Protein AF-A0A514LL63-F1 (afdb_monomer_lite)

Structure (mmCIF, N/CA/C/O backbone):
data_AF-A0A514LL63-F1
#
_entry.id   AF-A0A514LL63-F1
#
loop_
_atom_site.group_PDB
_atom_site.id
_atom_site.type_symbol
_atom_site.label_atom_id
_atom_site.label_alt_id
_atom_site.label_comp_id
_atom_site.label_asym_id
_atom_site.label_entity_id
_atom_site.label_seq_id
_atom_site.pdbx_PDB_ins_code
_atom_site.Cartn_x
_atom_site.Cartn_y
_atom_site.Cartn_z
_atom_site.occupancy
_atom_site.B_iso_or_equiv
_atom_site.auth_seq_id
_atom_site.auth_comp_id
_atom_site.auth_asym_id
_atom_site.auth_atom_id
_atom_site.pdbx_PDB_model_num
ATOM 1 N N . MET A 1 1 ? -3.778 14.067 -8.704 1.00 82.06 1 MET A N 1
ATOM 2 C CA . MET A 1 1 ? -4.246 12.977 -9.568 1.00 82.06 1 MET A CA 1
ATOM 3 C C . MET A 1 1 ? -3.081 12.084 -9.898 1.00 82.06 1 MET A C 1
ATOM 5 O O . MET A 1 1 ? -2.264 12.395 -10.765 1.00 82.06 1 MET A O 1
ATOM 9 N N . LEU A 1 2 ? -3.023 11.017 -9.123 1.00 90.19 2 LEU A N 1
ATOM 10 C CA . LEU A 1 2 ? -2.115 9.901 -9.222 1.00 90.19 2 LEU A CA 1
ATOM 11 C C . LEU A 1 2 ? -2.144 9.285 -10.626 1.00 90.19 2 LEU A C 1
ATOM 13 O O . LEU A 1 2 ? -3.206 9.034 -11.195 1.00 90.19 2 LEU A O 1
ATOM 17 N N . ASP A 1 3 ? -0.961 9.059 -11.192 1.00 93.69 3 ASP A N 1
ATOM 18 C CA . ASP A 1 3 ? -0.799 8.411 -12.496 1.00 93.69 3 ASP A CA 1
ATOM 19 C C . ASP A 1 3 ? -0.726 6.890 -12.307 1.00 93.69 3 ASP A C 1
ATOM 21 O O . ASP A 1 3 ? 0.348 6.284 -12.306 1.00 93.69 3 ASP A O 1
ATOM 25 N N . GLU A 1 4 ? -1.888 6.281 -12.075 1.00 93.81 4 GLU A N 1
ATOM 26 C CA . GLU A 1 4 ? -1.996 4.852 -11.775 1.00 93.81 4 GLU A CA 1
ATOM 27 C C . GLU A 1 4 ? -1.531 3.957 -12.925 1.00 93.81 4 GLU A C 1
ATOM 29 O O . GLU A 1 4 ? -0.950 2.900 -12.685 1.00 93.81 4 GLU A O 1
ATOM 34 N N . GLU A 1 5 ? -1.770 4.367 -14.176 1.00 93.00 5 GLU A N 1
ATOM 35 C CA . GLU A 1 5 ? -1.336 3.601 -15.347 1.00 93.00 5 GLU A CA 1
ATOM 36 C C . GLU A 1 5 ? 0.187 3.519 -15.390 1.00 93.00 5 GLU A C 1
ATOM 38 O O . GLU A 1 5 ? 0.741 2.442 -15.628 1.00 93.00 5 GLU A O 1
ATOM 43 N N . LYS A 1 6 ? 0.876 4.631 -15.100 1.00 93.50 6 LYS A N 1
ATOM 44 C CA . LYS A 1 6 ? 2.332 4.630 -15.005 1.00 93.50 6 LYS A CA 1
ATOM 45 C C . LYS A 1 6 ? 2.819 3.779 -13.834 1.00 93.50 6 LYS A C 1
ATOM 47 O O . LYS A 1 6 ? 3.771 3.024 -14.015 1.00 93.50 6 LYS A O 1
ATOM 52 N N . ILE A 1 7 ? 2.180 3.866 -12.667 1.00 93.38 7 ILE A N 1
ATOM 53 C CA . ILE A 1 7 ? 2.556 3.062 -11.492 1.00 93.38 7 ILE A CA 1
ATOM 54 C C . ILE A 1 7 ? 2.430 1.570 -11.801 1.00 93.38 7 ILE A C 1
ATOM 56 O O . ILE A 1 7 ? 3.413 0.842 -11.684 1.00 93.38 7 ILE A O 1
ATOM 60 N N . LYS A 1 8 ? 1.276 1.124 -12.311 1.00 92.69 8 LYS A N 1
ATOM 61 C CA . LYS A 1 8 ? 1.076 -0.279 -12.701 1.00 92.69 8 LYS A CA 1
ATOM 62 C C . LYS A 1 8 ? 2.039 -0.716 -13.799 1.00 92.69 8 LYS A C 1
ATOM 64 O O . LYS A 1 8 ? 2.532 -1.840 -13.767 1.00 92.69 8 LYS A O 1
ATOM 69 N N . TRP A 1 9 ? 2.344 0.153 -14.761 1.00 93.06 9 TRP A N 1
ATOM 70 C CA . TRP A 1 9 ? 3.345 -0.152 -15.781 1.00 93.06 9 TRP A CA 1
ATOM 71 C C . TRP A 1 9 ? 4.738 -0.381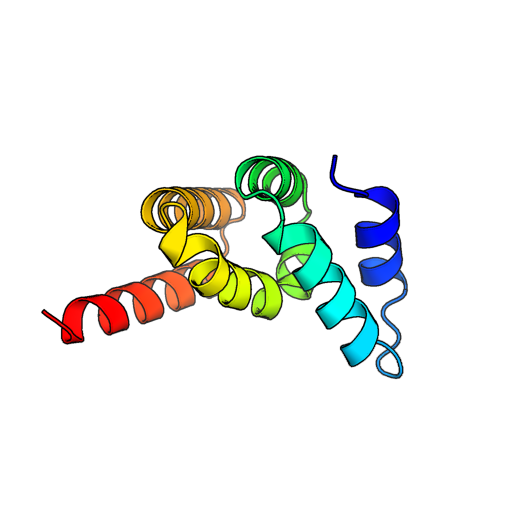 -15.176 1.00 93.06 9 TRP A C 1
ATOM 73 O O . TRP A 1 9 ? 5.398 -1.343 -15.567 1.00 93.06 9 TRP A O 1
ATOM 83 N N . MET A 1 10 ? 5.168 0.449 -14.218 1.00 92.19 10 MET A N 1
ATOM 84 C CA . MET A 1 10 ? 6.454 0.281 -13.524 1.00 92.19 10 MET A CA 1
ATOM 85 C C . MET A 1 10 ? 6.478 -1.026 -12.722 1.00 92.19 10 MET A C 1
ATOM 87 O O . MET A 1 10 ? 7.412 -1.811 -12.866 1.00 92.19 10 MET A O 1
ATOM 91 N N . MET A 1 11 ? 5.404 -1.319 -11.984 1.00 89.50 11 MET A N 1
ATOM 92 C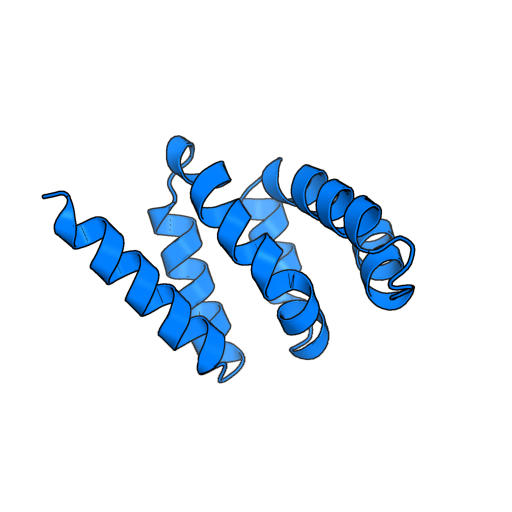 CA . MET A 1 11 ? 5.255 -2.568 -11.228 1.00 89.50 11 MET A CA 1
ATOM 93 C C . MET A 1 11 ? 5.329 -3.803 -12.137 1.00 89.50 11 MET A C 1
ATOM 95 O O . MET A 1 11 ? 6.105 -4.719 -11.892 1.00 89.50 11 MET A O 1
ATOM 99 N N . HIS A 1 12 ? 4.577 -3.824 -13.240 1.00 86.31 12 HIS A N 1
ATOM 100 C CA . HIS A 1 12 ? 4.521 -4.986 -14.134 1.00 86.31 12 HIS A CA 1
ATOM 101 C C . HIS A 1 12 ? 5.725 -5.139 -15.059 1.00 86.31 12 HIS A C 1
ATOM 103 O O . HIS A 1 12 ? 5.939 -6.224 -15.604 1.00 86.31 12 HIS A O 1
ATOM 109 N N . ARG A 1 13 ? 6.502 -4.075 -15.284 1.00 85.50 13 ARG A N 1
ATOM 110 C CA . ARG A 1 13 ? 7.745 -4.187 -16.048 1.00 85.50 13 ARG A CA 1
ATOM 111 C C . ARG A 1 13 ? 8.763 -5.063 -15.317 1.00 85.50 13 ARG A C 1
ATOM 113 O O . ARG A 1 13 ? 9.577 -5.657 -16.022 1.00 85.50 13 ARG A O 1
ATOM 120 N N . TRP A 1 14 ? 8.690 -5.118 -13.975 1.00 67.25 14 TRP A N 1
ATOM 121 C CA . TRP A 1 14 ? 9.556 -5.851 -13.039 1.00 67.25 14 TRP A CA 1
ATOM 122 C C . TRP A 1 14 ? 10.876 -6.293 -13.679 1.00 67.25 14 TRP A C 1
ATOM 124 O O . TRP A 1 14 ? 11.096 -7.454 -14.026 1.00 67.25 14 TRP A O 1
ATOM 134 N N . ASP A 1 15 ? 11.759 -5.315 -13.862 1.00 77.69 15 ASP A N 1
ATOM 135 C CA . ASP A 1 15 ? 13.125 -5.529 -14.317 1.00 77.69 15 ASP A CA 1
ATOM 136 C C . ASP A 1 15 ? 14.044 -5.111 -13.175 1.00 77.69 15 ASP A C 1
ATOM 138 O O . ASP A 1 15 ? 14.193 -3.918 -12.916 1.00 77.69 15 ASP A O 1
ATOM 142 N N . ASP A 1 16 ? 14.662 -6.088 -12.503 1.00 74.31 16 ASP A N 1
ATOM 143 C CA . ASP A 1 16 ? 15.536 -5.872 -11.338 1.00 74.31 16 ASP A CA 1
ATOM 144 C C . ASP A 1 16 ? 16.636 -4.825 -11.598 1.00 74.31 16 ASP A C 1
ATOM 146 O O . ASP A 1 16 ? 17.147 -4.212 -10.668 1.00 74.31 16 ASP A O 1
ATOM 150 N N . ARG A 1 17 ? 17.004 -4.582 -12.866 1.00 82.19 17 ARG A N 1
ATOM 151 C CA . ARG A 1 17 ? 17.989 -3.554 -13.246 1.00 82.19 17 ARG A CA 1
ATOM 152 C C . ARG A 1 17 ? 17.506 -2.123 -13.022 1.00 82.19 17 ARG A C 1
ATOM 154 O O . ARG A 1 17 ? 18.342 -1.229 -12.952 1.00 82.19 17 ARG A O 1
ATOM 161 N N . TRP A 1 18 ? 16.194 -1.918 -12.991 1.00 81.38 18 TRP A N 1
ATOM 162 C CA . TRP A 1 18 ? 15.543 -0.613 -12.887 1.00 81.38 18 TRP A CA 1
ATOM 163 C C . TRP A 1 18 ? 14.660 -0.500 -11.649 1.00 81.38 18 TRP A C 1
ATOM 165 O O . TRP A 1 18 ? 14.121 0.572 -11.404 1.00 81.38 18 TRP A O 1
ATOM 175 N N . TRP A 1 19 ? 14.517 -1.575 -10.867 1.00 85.00 19 TRP A N 1
ATOM 176 C CA . TRP A 1 19 ? 13.608 -1.602 -9.726 1.00 85.00 19 TRP A CA 1
ATOM 177 C C . TRP A 1 19 ? 13.940 -0.543 -8.672 1.00 85.00 19 TRP A C 1
ATOM 179 O O . TRP A 1 19 ? 13.027 0.058 -8.122 1.00 85.00 19 TRP A O 1
ATOM 189 N N . ASP A 1 20 ? 15.216 -0.232 -8.440 1.00 85.56 20 ASP A N 1
ATOM 190 C CA . ASP A 1 20 ? 15.602 0.850 -7.521 1.00 85.56 20 ASP A CA 1
ATOM 191 C C . ASP A 1 20 ? 15.095 2.226 -7.999 1.00 85.56 20 ASP A C 1
ATOM 193 O O . ASP A 1 20 ? 14.611 3.029 -7.205 1.00 85.56 20 ASP A O 1
ATOM 197 N N . GLU A 1 21 ? 15.170 2.503 -9.305 1.00 89.25 21 GLU A N 1
ATOM 198 C CA . GLU A 1 21 ? 14.670 3.760 -9.882 1.00 89.25 21 GLU A CA 1
ATOM 199 C C . GLU A 1 21 ? 13.137 3.784 -9.920 1.00 89.25 21 GLU A C 1
ATOM 201 O O . GLU A 1 21 ? 12.521 4.789 -9.559 1.00 89.25 21 GLU A O 1
ATOM 206 N N . ASP A 1 22 ? 12.524 2.672 -10.329 1.00 90.81 22 ASP A N 1
ATOM 207 C CA . ASP A 1 22 ? 11.074 2.531 -10.435 1.00 90.81 22 ASP A CA 1
ATOM 208 C C . ASP A 1 22 ? 10.416 2.593 -9.049 1.00 90.81 22 ASP A C 1
ATOM 210 O O . ASP A 1 22 ? 9.439 3.313 -8.881 1.00 90.81 22 ASP A O 1
ATOM 214 N N . SER A 1 23 ? 10.957 1.905 -8.038 1.00 90.38 23 SER A N 1
ATOM 215 C CA . SER A 1 23 ? 10.441 1.936 -6.659 1.00 90.38 23 SER A CA 1
ATOM 216 C C . SER A 1 23 ? 10.546 3.328 -6.041 1.00 90.38 23 SER A C 1
ATOM 218 O O . SER A 1 23 ? 9.590 3.788 -5.414 1.00 90.38 23 SER A O 1
ATOM 220 N N . TRP A 1 24 ? 11.648 4.046 -6.286 1.00 91.44 24 TRP A N 1
ATOM 221 C CA . TRP A 1 24 ? 11.783 5.438 -5.866 1.00 91.44 24 TRP A CA 1
ATOM 222 C C . TRP A 1 24 ? 10.751 6.340 -6.553 1.00 91.44 24 TRP A C 1
ATOM 224 O O . TRP A 1 24 ? 10.080 7.126 -5.886 1.00 91.44 24 TRP A O 1
ATOM 234 N N . GLU A 1 25 ? 10.573 6.212 -7.872 1.00 93.94 25 GLU A N 1
ATOM 235 C CA . GLU A 1 25 ? 9.580 7.006 -8.603 1.00 93.94 25 GLU A CA 1
ATOM 236 C C . GLU A 1 25 ? 8.136 6.640 -8.199 1.00 93.94 25 GLU A C 1
ATOM 238 O O . GLU A 1 25 ? 7.270 7.518 -8.149 1.00 93.94 25 GLU A O 1
ATOM 243 N N . ILE A 1 26 ? 7.852 5.370 -7.899 1.00 94.44 26 ILE A N 1
ATOM 244 C CA . ILE A 1 26 ? 6.560 4.931 -7.359 1.00 94.44 26 ILE A CA 1
ATOM 245 C C . ILE A 1 26 ? 6.317 5.593 -6.002 1.00 94.44 26 ILE A C 1
ATOM 247 O O . ILE A 1 26 ? 5.269 6.219 -5.829 1.00 94.44 26 ILE A O 1
ATOM 251 N N . ASN A 1 27 ? 7.280 5.519 -5.078 1.00 93.75 27 ASN A N 1
ATOM 252 C CA . ASN A 1 27 ? 7.157 6.140 -3.762 1.00 93.75 27 ASN A CA 1
ATOM 253 C C . ASN A 1 27 ? 6.925 7.656 -3.888 1.00 93.75 27 ASN A C 1
ATOM 255 O O . ASN A 1 27 ? 5.941 8.181 -3.378 1.00 93.75 27 ASN A O 1
ATOM 259 N N . GLU A 1 28 ? 7.724 8.349 -4.708 1.00 94.12 28 GLU A N 1
ATOM 260 C CA . GLU A 1 28 ? 7.585 9.792 -4.955 1.00 94.12 28 GLU A CA 1
ATOM 261 C C . GLU A 1 28 ? 6.211 10.180 -5.533 1.00 94.12 28 GLU A C 1
ATOM 263 O O . GLU A 1 28 ? 5.793 11.337 -5.442 1.00 94.12 28 GLU A O 1
ATOM 268 N N . LYS A 1 29 ? 5.499 9.257 -6.190 1.00 95.12 29 LYS A N 1
ATOM 269 C CA . LYS A 1 29 ? 4.124 9.496 -6.652 1.00 95.12 29 LYS A CA 1
ATOM 270 C C . LYS A 1 29 ? 3.101 9.229 -5.564 1.00 95.12 29 LYS A C 1
ATOM 272 O O . LYS A 1 29 ? 2.192 10.043 -5.421 1.00 95.12 29 LYS A O 1
ATOM 277 N N . LEU A 1 30 ? 3.240 8.120 -4.846 1.00 95.19 30 LEU A N 1
ATOM 278 C CA . LEU A 1 30 ? 2.289 7.712 -3.818 1.00 95.19 30 LEU A CA 1
ATOM 279 C C . LEU A 1 30 ? 2.351 8.633 -2.587 1.00 95.19 30 LEU A C 1
ATOM 281 O O . LEU A 1 30 ? 1.313 8.949 -2.015 1.00 95.19 30 LEU A O 1
ATOM 285 N N . SER A 1 31 ? 3.514 9.173 -2.225 1.00 93.00 31 SER A N 1
ATOM 286 C CA . SER A 1 31 ? 3.654 10.046 -1.049 1.00 93.00 31 SER A CA 1
ATOM 287 C C . SER A 1 31 ? 3.039 11.442 -1.216 1.00 93.00 31 SER A C 1
ATOM 289 O O . SER A 1 31 ? 2.920 12.202 -0.255 1.00 93.00 31 SER A O 1
ATOM 291 N N . LYS A 1 32 ? 2.604 11.810 -2.430 1.00 92.31 32 LYS A N 1
ATOM 292 C CA . LYS A 1 32 ? 2.056 13.147 -2.719 1.00 92.31 32 LYS A CA 1
ATOM 293 C C . LYS A 1 32 ? 0.679 13.401 -2.111 1.00 92.31 32 LYS A C 1
ATOM 295 O O . LYS A 1 32 ? 0.377 14.552 -1.803 1.00 92.31 32 LYS A O 1
ATOM 300 N N . ASP A 1 33 ? -0.159 12.374 -2.011 1.00 92.94 33 ASP A N 1
ATOM 301 C CA . ASP A 1 33 ? -1.523 12.491 -1.492 1.00 92.94 33 ASP A CA 1
ATOM 302 C C . ASP A 1 33 ? -1.960 11.167 -0.857 1.00 92.94 33 ASP A C 1
ATOM 304 O O . ASP A 1 33 ? -2.092 10.147 -1.536 1.00 92.94 33 ASP A O 1
ATOM 308 N N . MET A 1 34 ? -2.192 11.194 0.457 1.00 92.56 34 MET A N 1
ATOM 309 C CA . MET A 1 34 ? -2.565 10.012 1.232 1.00 92.56 34 MET A CA 1
ATOM 310 C C . MET A 1 34 ? -3.866 9.374 0.736 1.00 92.56 34 MET A C 1
ATOM 312 O O . MET A 1 34 ? -3.952 8.151 0.649 1.00 92.56 34 MET A O 1
ATOM 316 N N . TYR A 1 35 ? -4.876 10.173 0.385 1.00 93.00 35 TYR A N 1
ATOM 317 C CA . TYR A 1 35 ? -6.192 9.651 0.023 1.00 93.00 35 TYR A CA 1
ATOM 318 C C . TYR A 1 35 ? -6.219 9.093 -1.403 1.00 93.00 35 TYR A C 1
ATOM 320 O O . TYR A 1 35 ? -6.833 8.049 -1.622 1.00 93.00 35 TYR A O 1
ATOM 328 N N . GLU A 1 36 ? -5.535 9.732 -2.362 1.00 94.75 36 GLU A N 1
ATOM 329 C CA . GLU A 1 36 ? -5.361 9.150 -3.705 1.00 94.75 36 GLU A CA 1
ATOM 330 C C . GLU A 1 36 ? -4.591 7.819 -3.628 1.00 94.75 36 GLU A C 1
ATOM 332 O O . GLU A 1 36 ? -4.929 6.861 -4.325 1.00 94.75 36 GLU A O 1
ATOM 337 N N . THR A 1 37 ? -3.603 7.726 -2.735 1.00 94.94 37 THR A N 1
ATOM 338 C CA . THR A 1 37 ? -2.829 6.500 -2.509 1.00 94.94 37 THR A CA 1
ATOM 339 C C . THR A 1 37 ? -3.645 5.394 -1.854 1.00 94.94 37 THR A C 1
ATOM 341 O O . THR A 1 37 ? -3.603 4.260 -2.324 1.00 94.94 37 THR A O 1
ATOM 344 N N . MET A 1 38 ? -4.441 5.698 -0.826 1.00 94.69 38 MET A N 1
ATOM 345 C CA . MET A 1 38 ? -5.371 4.727 -0.236 1.00 94.69 38 MET A CA 1
ATOM 346 C C . MET A 1 38 ? -6.328 4.141 -1.280 1.00 94.69 38 MET A C 1
ATOM 348 O O . MET A 1 38 ? -6.477 2.924 -1.365 1.00 94.69 38 MET A O 1
ATOM 352 N N . ASP A 1 39 ? -6.953 5.001 -2.089 1.00 95.38 39 ASP A N 1
ATOM 353 C CA . ASP A 1 39 ? -7.911 4.584 -3.120 1.00 95.38 39 ASP A CA 1
ATOM 354 C C . ASP A 1 39 ? -7.252 3.712 -4.204 1.00 95.38 39 ASP A C 1
ATOM 356 O O . ASP A 1 39 ? -7.863 2.773 -4.720 1.00 95.38 39 ASP A O 1
ATOM 360 N N . PHE A 1 40 ? -5.987 3.982 -4.533 1.00 95.69 40 PHE A N 1
ATOM 361 C CA . PHE A 1 40 ? -5.196 3.128 -5.415 1.00 95.69 40 PHE A CA 1
ATOM 362 C C . PHE A 1 40 ? -4.890 1.765 -4.782 1.00 95.69 40 PHE A C 1
ATOM 364 O O . PHE A 1 40 ? -5.156 0.735 -5.403 1.00 95.69 40 PHE A O 1
ATOM 371 N N . LEU A 1 41 ? -4.377 1.745 -3.547 1.00 93.94 41 LEU A N 1
ATOM 372 C CA . LEU A 1 41 ? -4.006 0.515 -2.841 1.00 93.94 41 LEU A CA 1
ATOM 373 C C . LEU A 1 41 ? -5.213 -0.406 -2.608 1.00 93.94 41 LEU A C 1
ATOM 375 O O . LEU A 1 41 ? -5.078 -1.620 -2.731 1.00 93.94 41 LEU A O 1
ATOM 379 N N . GLU A 1 42 ? -6.404 0.145 -2.359 1.00 93.31 42 GLU A N 1
ATOM 380 C CA . GLU A 1 42 ? -7.649 -0.630 -2.225 1.00 93.31 42 GLU A CA 1
ATOM 381 C C . GLU A 1 42 ? -8.034 -1.376 -3.519 1.00 93.31 42 GLU A C 1
ATOM 383 O O . GLU A 1 42 ? -8.732 -2.391 -3.486 1.00 93.31 42 GLU A O 1
ATOM 388 N N . ARG A 1 43 ? -7.560 -0.900 -4.677 1.00 92.81 43 ARG A N 1
ATOM 389 C CA . ARG A 1 43 ? -7.792 -1.514 -5.995 1.00 92.81 43 ARG A CA 1
ATOM 390 C C . ARG A 1 43 ? -6.647 -2.409 -6.463 1.00 92.81 43 ARG A C 1
ATOM 392 O O . ARG A 1 43 ? -6.766 -3.026 -7.528 1.00 92.81 43 ARG A O 1
ATOM 399 N N . CYS A 1 44 ? -5.554 -2.486 -5.711 1.00 92.31 44 CYS A N 1
ATOM 400 C CA . CYS A 1 44 ? -4.447 -3.377 -6.018 1.00 92.31 44 CYS A CA 1
ATOM 401 C C . CYS A 1 44 ? -4.815 -4.838 -5.740 1.00 92.31 44 CYS A C 1
ATOM 403 O O . CYS A 1 44 ? -5.542 -5.193 -4.814 1.00 92.31 44 CYS A O 1
ATOM 405 N N . THR A 1 45 ? -4.288 -5.722 -6.573 1.00 90.50 45 THR A N 1
ATOM 406 C CA . THR A 1 45 ? -4.263 -7.158 -6.303 1.00 90.50 45 THR A CA 1
ATOM 407 C C . THR A 1 45 ? -3.242 -7.475 -5.210 1.00 90.50 45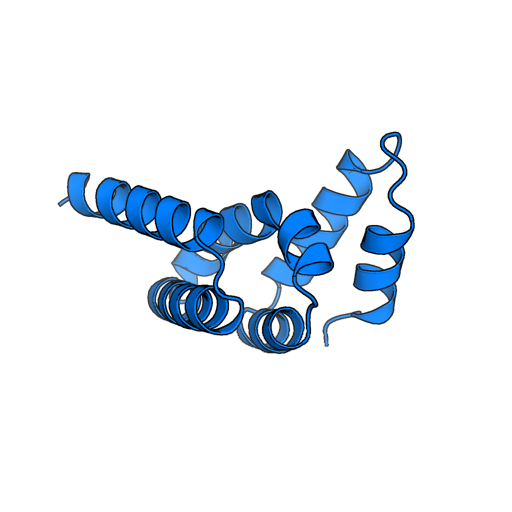 THR A C 1
ATOM 409 O O . THR A 1 45 ? -2.355 -6.678 -4.921 1.00 90.50 45 THR A O 1
ATOM 412 N N . LYS A 1 46 ? -3.319 -8.675 -4.623 1.00 86.62 46 LYS A N 1
ATOM 413 C CA . LYS A 1 46 ? -2.341 -9.111 -3.613 1.00 86.62 46 LYS A CA 1
ATOM 414 C C . LYS A 1 46 ? -0.900 -9.077 -4.141 1.00 86.62 46 LYS A C 1
ATOM 416 O O . LYS A 1 46 ? -0.025 -8.604 -3.437 1.00 86.62 46 LYS A O 1
ATOM 421 N N . GLU A 1 47 ? -0.682 -9.515 -5.380 1.00 87.81 47 GLU A N 1
ATOM 422 C CA . GLU A 1 47 ? 0.638 -9.498 -6.028 1.00 87.81 47 GLU A CA 1
ATOM 423 C C . GLU A 1 47 ? 1.163 -8.068 -6.227 1.00 87.81 47 GLU A C 1
ATOM 425 O O . GLU A 1 47 ? 2.342 -7.798 -6.031 1.00 87.81 47 GLU A O 1
ATOM 430 N N . GLU A 1 48 ? 0.279 -7.130 -6.572 1.00 90.31 48 GLU A N 1
ATOM 431 C CA . GLU A 1 48 ? 0.626 -5.711 -6.660 1.00 90.31 48 GLU A CA 1
ATOM 432 C C . GLU A 1 48 ? 0.986 -5.124 -5.290 1.00 90.31 48 GLU A C 1
ATOM 434 O O . GLU A 1 48 ? 1.943 -4.364 -5.193 1.00 90.31 48 GLU A O 1
ATOM 439 N N . LEU A 1 49 ? 0.268 -5.505 -4.232 1.00 90.25 49 LEU A N 1
ATOM 440 C CA . LEU A 1 49 ? 0.599 -5.097 -2.865 1.00 90.25 49 LEU A CA 1
ATOM 441 C C . LEU A 1 49 ? 1.928 -5.699 -2.392 1.00 90.25 49 LEU A C 1
ATOM 443 O O . LEU A 1 49 ? 2.727 -4.981 -1.805 1.00 90.25 49 LEU A O 1
ATOM 447 N N . ASP A 1 50 ? 2.204 -6.966 -2.714 1.00 85.94 50 ASP A N 1
ATOM 448 C CA . ASP A 1 50 ? 3.482 -7.622 -2.398 1.00 85.94 50 ASP A CA 1
ATOM 449 C C . ASP A 1 50 ? 4.671 -6.897 -3.045 1.00 85.94 50 ASP A C 1
ATOM 451 O O . ASP A 1 50 ? 5.728 -6.758 -2.433 1.00 85.94 50 ASP A O 1
ATOM 455 N N . MET A 1 51 ? 4.502 -6.391 -4.272 1.00 87.88 51 MET A N 1
ATOM 456 C CA . MET A 1 51 ? 5.528 -5.574 -4.931 1.00 87.88 51 MET A CA 1
ATOM 457 C C . MET A 1 51 ? 5.731 -4.214 -4.253 1.00 87.88 51 MET A C 1
ATOM 459 O O . MET A 1 51 ? 6.810 -3.638 -4.354 1.00 87.88 51 MET A O 1
ATOM 463 N N . LEU A 1 52 ? 4.710 -3.690 -3.578 1.00 89.81 52 LEU A N 1
ATOM 464 C CA . LEU A 1 52 ? 4.740 -2.380 -2.931 1.00 89.81 52 LEU A CA 1
ATOM 465 C C . LEU A 1 52 ? 5.075 -2.446 -1.441 1.00 89.81 52 LEU A C 1
ATOM 467 O O . LEU A 1 52 ? 5.091 -1.397 -0.811 1.00 89.81 52 LEU A O 1
ATOM 471 N N . ASP A 1 53 ? 5.356 -3.618 -0.874 1.00 86.12 53 ASP A N 1
ATOM 472 C CA . ASP A 1 53 ? 5.480 -3.811 0.578 1.00 86.12 53 ASP A CA 1
ATOM 473 C C . ASP A 1 53 ? 6.469 -2.822 1.228 1.00 86.12 53 ASP A C 1
ATOM 475 O O . ASP A 1 53 ? 6.125 -2.112 2.170 1.00 86.12 53 ASP A O 1
ATOM 479 N N . SER A 1 54 ? 7.663 -2.653 0.645 1.00 85.06 54 SER A N 1
ATOM 480 C CA . SER A 1 54 ? 8.640 -1.659 1.123 1.00 85.06 54 SER A CA 1
ATOM 481 C C . SER A 1 54 ? 8.164 -0.215 0.942 1.00 85.06 54 SER A C 1
ATOM 483 O O . SER A 1 54 ? 8.346 0.607 1.832 1.00 85.06 54 SER A O 1
ATOM 485 N N . THR A 1 55 ? 7.504 0.095 -0.175 1.00 91.06 55 THR A N 1
ATOM 486 C CA . THR A 1 55 ? 6.946 1.432 -0.409 1.00 91.06 55 THR A CA 1
ATOM 487 C C . THR A 1 55 ? 5.819 1.751 0.572 1.00 91.06 55 THR A C 1
ATOM 489 O O . THR A 1 55 ? 5.729 2.872 1.051 1.00 91.06 55 THR A O 1
ATOM 492 N N . ILE A 1 56 ? 4.969 0.781 0.913 1.00 89.56 56 ILE A N 1
ATOM 493 C CA . ILE A 1 56 ? 3.883 0.952 1.885 1.00 89.56 56 ILE A CA 1
ATOM 494 C C . ILE A 1 56 ? 4.440 1.334 3.262 1.00 89.56 56 ILE A C 1
ATOM 496 O O . ILE A 1 56 ? 3.827 2.161 3.940 1.00 89.56 56 ILE A O 1
ATOM 500 N N . ILE A 1 57 ? 5.597 0.781 3.642 1.00 84.69 57 ILE A N 1
ATOM 501 C CA . ILE A 1 57 ? 6.312 1.151 4.871 1.00 84.69 57 ILE A CA 1
ATOM 502 C C . ILE A 1 57 ? 6.826 2.585 4.786 1.00 84.69 57 ILE A C 1
ATOM 504 O O . ILE A 1 57 ? 6.524 3.373 5.675 1.00 84.69 57 ILE A O 1
ATOM 508 N N . ASP A 1 58 ? 7.547 2.940 3.721 1.00 89.12 58 ASP A N 1
ATOM 509 C CA . ASP A 1 58 ? 8.097 4.295 3.562 1.00 89.12 58 ASP A CA 1
ATOM 510 C C . ASP A 1 58 ? 6.987 5.364 3.610 1.00 89.12 58 ASP A C 1
ATOM 512 O O . ASP A 1 58 ? 7.157 6.440 4.181 1.00 89.12 58 ASP A O 1
ATOM 516 N N . LEU A 1 59 ? 5.806 5.040 3.076 1.00 91.00 59 LEU A N 1
ATOM 517 C CA . LEU A 1 59 ? 4.641 5.922 3.103 1.00 91.00 59 LEU A CA 1
ATOM 518 C C . LEU A 1 59 ? 4.081 6.164 4.513 1.00 91.00 59 LEU A C 1
ATOM 520 O O . LEU A 1 59 ? 3.466 7.205 4.737 1.00 91.00 59 LEU A O 1
ATOM 524 N N . LEU A 1 60 ? 4.266 5.241 5.467 1.00 86.62 60 LEU A N 1
ATOM 525 C CA . LEU A 1 60 ? 3.873 5.480 6.864 1.00 86.62 60 LEU A CA 1
ATOM 526 C C . LEU A 1 60 ? 4.672 6.641 7.462 1.00 86.62 60 LEU A C 1
ATOM 528 O O . LEU A 1 60 ? 4.084 7.491 8.133 1.00 86.62 60 LEU A O 1
ATOM 532 N N . ASP A 1 61 ? 5.972 6.699 7.172 1.00 84.19 61 ASP A N 1
ATOM 533 C CA . ASP A 1 61 ? 6.844 7.788 7.609 1.00 84.19 61 ASP A CA 1
ATOM 534 C C . ASP A 1 61 ? 6.512 9.091 6.860 1.00 84.19 61 ASP A C 1
ATOM 536 O O . ASP A 1 61 ? 6.364 10.145 7.482 1.00 84.19 61 ASP A O 1
ATOM 540 N N . ASP A 1 62 ? 6.307 9.031 5.539 1.00 88.06 62 ASP A N 1
ATOM 541 C CA . ASP A 1 62 ? 5.982 10.215 4.727 1.00 88.06 62 ASP A CA 1
ATOM 542 C C . ASP A 1 62 ? 4.626 10.849 5.105 1.00 88.06 62 ASP A C 1
ATOM 544 O O . ASP A 1 62 ? 4.444 12.069 5.009 1.00 88.06 62 ASP A O 1
ATOM 548 N N . PHE A 1 63 ? 3.661 10.043 5.561 1.00 88.81 63 PHE A N 1
ATOM 549 C CA . PHE A 1 63 ? 2.353 10.522 6.016 1.00 88.81 63 PHE A CA 1
ATOM 550 C C . PHE A 1 63 ? 2.291 10.855 7.513 1.00 88.81 63 PHE A C 1
ATOM 552 O O . PHE A 1 63 ? 1.238 11.295 7.988 1.00 88.81 63 PHE A O 1
ATOM 559 N N . ASP A 1 64 ? 3.389 10.732 8.264 1.00 79.19 64 ASP A N 1
ATOM 560 C CA . ASP A 1 64 ? 3.418 11.044 9.700 1.00 79.19 64 ASP A CA 1
ATOM 561 C C . ASP A 1 64 ? 3.016 12.495 9.996 1.00 79.19 64 ASP A C 1
ATOM 563 O O . ASP A 1 64 ? 2.168 12.753 10.855 1.00 79.19 64 ASP A O 1
ATOM 567 N N . GLU A 1 65 ? 3.475 13.444 9.177 1.00 69.75 65 GLU A N 1
ATOM 568 C CA . GLU A 1 65 ? 3.091 14.858 9.292 1.00 69.75 65 GLU A CA 1
ATOM 569 C C . GLU A 1 65 ? 1.629 15.141 8.888 1.00 69.75 65 GLU A C 1
ATOM 571 O O . GLU A 1 65 ? 1.082 16.196 9.223 1.00 69.75 65 GLU A O 1
ATOM 576 N N . GLN A 1 66 ? 0.983 14.213 8.174 1.00 67.25 66 GLN A N 1
ATOM 577 C CA . GLN A 1 66 ? -0.359 14.374 7.599 1.00 67.25 66 GLN A CA 1
ATOM 578 C C . GLN A 1 66 ? -1.449 13.612 8.366 1.00 67.25 66 GLN A C 1
ATOM 580 O O . GLN A 1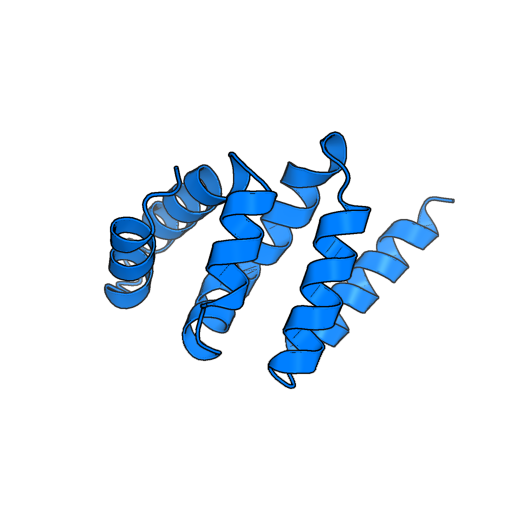 66 ? -2.634 13.824 8.111 1.00 67.25 66 GLN A O 1
ATOM 585 N N . GLY A 1 67 ? -1.067 12.776 9.336 1.00 68.38 67 GLY A N 1
ATOM 586 C CA . GLY A 1 67 ? -1.990 11.957 10.118 1.00 68.38 67 GLY A CA 1
ATOM 587 C C . GLY A 1 67 ? -1.850 10.463 9.837 1.00 68.38 67 GLY A C 1
ATOM 588 O O . GLY A 1 67 ? -2.839 9.807 9.515 1.00 68.38 67 GLY A O 1
ATOM 589 N N . ASN A 1 68 ? -0.648 9.915 10.041 1.00 74.81 68 ASN A N 1
ATOM 590 C CA . ASN A 1 68 ? -0.315 8.488 9.902 1.00 74.81 68 ASN A CA 1
ATOM 591 C C . ASN A 1 68 ? -1.339 7.542 10.560 1.00 74.81 68 ASN A C 1
ATOM 593 O O . ASN A 1 68 ? -1.653 6.495 10.006 1.00 74.81 68 ASN A O 1
ATOM 597 N N . GLY A 1 69 ? -1.994 7.940 11.657 1.00 83.50 69 GLY A N 1
ATOM 598 C CA . GLY A 1 69 ? -3.072 7.146 12.260 1.00 83.50 69 GLY A CA 1
ATOM 599 C C . GLY A 1 69 ? -4.217 6.769 11.300 1.00 83.50 69 GLY A C 1
ATOM 600 O O . GLY A 1 69 ? -4.768 5.675 11.419 1.00 83.50 69 GLY A O 1
ATOM 601 N N . GLU A 1 70 ? -4.566 7.625 10.332 1.00 89.19 70 GLU A N 1
ATOM 602 C CA . GLU A 1 70 ? -5.566 7.291 9.307 1.00 89.19 70 GLU A CA 1
ATOM 603 C C . GLU A 1 70 ? -5.021 6.276 8.295 1.00 89.19 70 GLU A C 1
ATOM 605 O O . GLU A 1 70 ? -5.722 5.322 7.944 1.00 89.19 70 GLU A O 1
ATOM 610 N N . TYR A 1 71 ? -3.768 6.450 7.865 1.00 90.06 71 TYR A N 1
ATOM 611 C CA . TYR A 1 71 ? -3.092 5.535 6.947 1.00 90.06 71 TYR A CA 1
ATOM 612 C C . TYR A 1 71 ? -2.862 4.156 7.563 1.00 90.06 71 TYR A C 1
ATOM 614 O O . TYR A 1 71 ? -3.232 3.145 6.970 1.00 90.06 71 TYR A O 1
ATOM 622 N N . MET A 1 72 ? -2.398 4.096 8.806 1.00 88.75 72 MET A N 1
ATOM 623 C CA . MET A 1 72 ? -2.247 2.853 9.552 1.00 88.75 72 MET A CA 1
ATOM 624 C C . MET A 1 72 ? -3.585 2.114 9.716 1.00 88.75 72 MET A C 1
ATOM 626 O O . MET A 1 72 ? -3.675 0.922 9.421 1.00 88.75 72 MET A O 1
ATOM 630 N N . ALA A 1 73 ? -4.660 2.817 10.092 1.00 90.06 73 ALA A N 1
ATOM 631 C CA . ALA A 1 73 ? -5.992 2.216 10.208 1.00 90.06 73 ALA A CA 1
ATOM 632 C C . ALA A 1 73 ? -6.561 1.742 8.854 1.00 90.06 73 ALA A C 1
ATOM 634 O O . ALA A 1 73 ? -7.393 0.830 8.791 1.00 90.06 73 ALA A O 1
ATOM 635 N N . PHE A 1 74 ? -6.164 2.370 7.748 1.00 93.19 74 PHE A N 1
ATOM 636 C CA . PHE A 1 74 ? -6.454 1.870 6.408 1.00 93.19 74 PHE A CA 1
ATOM 637 C C . PHE A 1 74 ? -5.677 0.588 6.103 1.00 93.19 74 PHE A C 1
ATOM 639 O O . PHE A 1 74 ? -6.304 -0.390 5.699 1.00 93.19 74 PHE A O 1
ATOM 646 N N . LEU A 1 75 ? -4.365 0.556 6.349 1.00 92.00 75 LEU A N 1
ATOM 647 C CA . LEU A 1 75 ? -3.538 -0.618 6.072 1.00 92.00 75 LEU A CA 1
ATOM 648 C C . LEU A 1 75 ? -3.982 -1.843 6.878 1.00 92.00 75 LEU A C 1
ATOM 650 O O . LEU A 1 75 ? -3.998 -2.944 6.340 1.00 92.00 75 LEU A O 1
ATOM 654 N N . GLU A 1 76 ? -4.444 -1.669 8.118 1.00 91.12 76 GLU A N 1
ATOM 655 C CA . GLU A 1 76 ? -5.053 -2.756 8.899 1.00 91.12 76 GLU A CA 1
ATOM 656 C C . GLU A 1 76 ? -6.268 -3.371 8.195 1.00 91.12 76 GLU A C 1
ATOM 658 O O . GLU A 1 76 ? -6.374 -4.593 8.064 1.00 91.12 76 GLU A O 1
ATOM 663 N N . ARG A 1 77 ? -7.175 -2.517 7.701 1.00 93.62 77 ARG A N 1
ATOM 664 C CA . ARG A 1 77 ? -8.370 -2.954 6.968 1.00 93.62 77 ARG A CA 1
ATOM 665 C C . ARG A 1 77 ? -8.004 -3.605 5.640 1.00 93.62 77 ARG A C 1
ATOM 667 O O . ARG A 1 77 ? -8.627 -4.597 5.267 1.00 93.62 77 ARG A O 1
ATOM 674 N N . LEU A 1 78 ? -7.003 -3.068 4.945 1.00 92.19 78 LEU A N 1
ATOM 675 C CA . LEU A 1 78 ? -6.490 -3.628 3.700 1.00 92.19 78 LEU A CA 1
ATOM 676 C C . LEU A 1 78 ? -5.899 -5.024 3.942 1.00 92.19 78 LEU A C 1
ATOM 678 O O . LEU A 1 78 ? -6.245 -5.977 3.244 1.00 92.19 78 LEU A O 1
ATOM 682 N N . ALA A 1 79 ? -5.086 -5.177 4.986 1.00 89.81 79 ALA A N 1
ATOM 683 C CA . ALA A 1 79 ? -4.487 -6.451 5.352 1.00 89.81 79 ALA A CA 1
ATOM 684 C C . ALA A 1 79 ? -5.546 -7.486 5.772 1.00 89.81 79 ALA A C 1
ATOM 686 O O . ALA A 1 79 ? -5.451 -8.664 5.421 1.00 89.81 79 ALA A O 1
ATOM 687 N N . ASP A 1 80 ? -6.597 -7.066 6.482 1.00 90.38 80 ASP A N 1
ATOM 688 C CA . ASP A 1 80 ? -7.765 -7.907 6.763 1.00 90.38 80 ASP A CA 1
ATOM 689 C C . ASP A 1 80 ? -8.483 -8.347 5.481 1.00 90.38 80 ASP A C 1
ATOM 691 O O . ASP A 1 80 ? -8.770 -9.536 5.316 1.00 90.38 80 ASP A O 1
ATOM 695 N N . PHE A 1 81 ? -8.737 -7.414 4.560 1.00 89.56 81 PHE A N 1
ATOM 696 C CA . PHE A 1 81 ? -9.430 -7.679 3.300 1.00 89.56 81 PHE A CA 1
ATOM 697 C C . PHE A 1 81 ? -8.668 -8.674 2.415 1.00 89.56 81 PHE A C 1
ATOM 699 O O . PHE A 1 81 ? -9.262 -9.612 1.880 1.00 89.56 81 PHE A O 1
ATOM 706 N N . HIS A 1 82 ? -7.346 -8.528 2.324 1.00 85.94 82 HIS A N 1
ATOM 707 C CA . HIS A 1 82 ? -6.487 -9.423 1.548 1.00 85.94 82 HIS A CA 1
ATOM 708 C C . HIS A 1 82 ? -6.058 -10.691 2.302 1.00 85.94 82 HIS A C 1
ATOM 710 O O . HIS A 1 82 ? -5.391 -11.544 1.716 1.00 85.94 82 HIS A O 1
ATOM 716 N N . SER A 1 83 ? -6.456 -10.856 3.572 1.00 86.62 83 SER A N 1
ATOM 717 C CA . SER A 1 83 ? -5.951 -11.924 4.452 1.00 86.62 83 SER A CA 1
ATOM 718 C C . SER A 1 83 ? -4.416 -11.971 4.494 1.00 86.62 83 SER A C 1
ATOM 720 O O . SER A 1 83 ? -3.806 -13.041 4.510 1.00 86.62 83 SER A O 1
ATOM 722 N N . ASP A 1 84 ? -3.798 -10.793 4.489 1.00 84.88 84 ASP A N 1
ATOM 723 C CA . ASP A 1 84 ? -2.359 -10.599 4.407 1.00 84.88 84 ASP A CA 1
ATOM 724 C C . ASP A 1 84 ? -1.725 -10.622 5.798 1.00 84.88 84 ASP A C 1
ATOM 726 O O . ASP A 1 84 ? -1.713 -9.625 6.520 1.00 84.88 84 ASP A O 1
ATOM 730 N N . GLN A 1 85 ? -1.235 -11.792 6.204 1.00 84.88 85 GLN A N 1
ATOM 731 C CA . GLN A 1 85 ? -0.636 -11.945 7.526 1.00 84.88 85 GLN A CA 1
ATOM 732 C C . GLN A 1 85 ? 0.706 -11.212 7.648 1.00 84.88 85 GLN A C 1
ATOM 734 O O . GLN A 1 85 ? 0.999 -10.697 8.719 1.00 84.88 85 GLN A O 1
ATOM 739 N N . ALA A 1 86 ? 1.486 -11.119 6.565 1.00 82.62 86 ALA A N 1
ATOM 740 C CA . ALA A 1 86 ? 2.785 -10.452 6.592 1.00 82.62 86 ALA A CA 1
ATOM 741 C C . ALA A 1 86 ? 2.622 -8.948 6.845 1.00 82.62 86 ALA A C 1
ATOM 743 O O . ALA A 1 86 ? 3.245 -8.410 7.758 1.00 82.62 86 ALA A O 1
ATOM 744 N N . LEU A 1 87 ? 1.698 -8.306 6.121 1.00 82.25 87 LEU A N 1
ATOM 745 C CA . LEU A 1 87 ? 1.373 -6.898 6.337 1.00 82.25 87 LEU A CA 1
ATOM 746 C C . LEU A 1 87 ? 0.818 -6.652 7.750 1.00 82.25 87 LEU A C 1
ATOM 748 O O . LEU A 1 87 ? 1.168 -5.664 8.385 1.00 82.25 87 LEU A O 1
ATOM 752 N N . LYS A 1 88 ? -0.004 -7.560 8.293 1.00 86.19 88 LYS A N 1
ATOM 753 C CA . LYS A 1 88 ? -0.490 -7.449 9.684 1.00 86.19 88 LYS A CA 1
ATOM 754 C C . LYS A 1 88 ? 0.631 -7.501 10.711 1.00 86.19 88 LYS A C 1
ATOM 756 O O . LYS A 1 88 ? 0.611 -6.712 11.653 1.00 86.19 88 LYS A O 1
ATOM 761 N N . ASP A 1 89 ? 1.549 -8.450 10.562 1.00 86.06 89 ASP A N 1
ATOM 762 C CA . ASP A 1 89 ? 2.657 -8.637 11.498 1.00 86.06 89 ASP A CA 1
ATOM 763 C C . ASP A 1 89 ? 3.572 -7.404 11.472 1.00 86.06 89 ASP A C 1
ATOM 765 O O . ASP A 1 89 ? 3.837 -6.816 12.516 1.00 86.06 89 ASP A O 1
ATOM 769 N N . LEU A 1 90 ? 3.905 -6.915 10.276 1.00 81.75 90 LEU A N 1
ATOM 770 C CA . LEU A 1 90 ? 4.647 -5.672 10.065 1.00 81.75 90 LEU A CA 1
ATOM 771 C C . LEU A 1 90 ? 3.964 -4.451 10.706 1.00 81.75 90 LEU A C 1
ATOM 773 O O . LEU A 1 90 ? 4.604 -3.682 11.420 1.00 81.75 90 LEU A O 1
ATOM 777 N N . LEU A 1 91 ? 2.656 -4.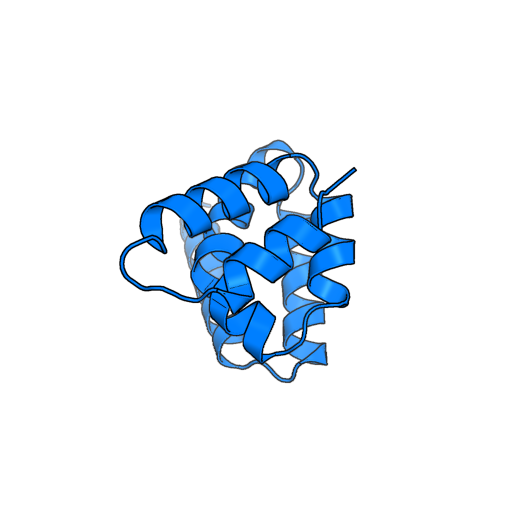266 10.493 1.00 84.62 91 LEU A N 1
ATOM 778 C CA . LEU A 1 91 ? 1.912 -3.159 11.105 1.00 84.62 91 LEU A CA 1
ATOM 779 C C . LEU A 1 91 ? 1.914 -3.242 12.636 1.00 84.62 91 LEU A C 1
ATOM 781 O O . LEU A 1 91 ? 1.938 -2.208 13.302 1.00 84.62 91 LEU A O 1
ATOM 785 N N . ASN A 1 92 ? 1.881 -4.450 13.204 1.00 85.44 92 ASN A N 1
ATOM 786 C CA . ASN A 1 9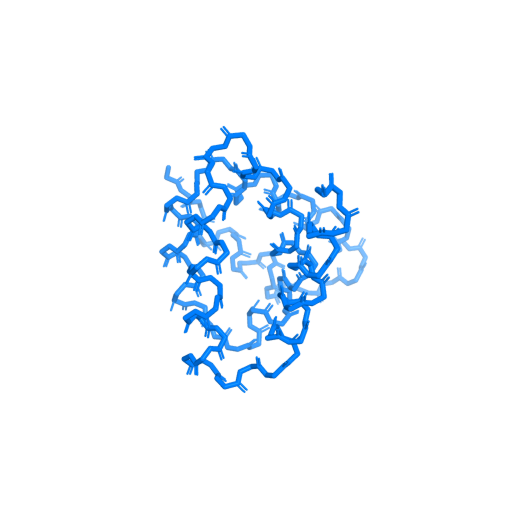2 ? 1.993 -4.635 14.649 1.00 85.44 92 ASN A CA 1
ATOM 787 C C . ASN A 1 92 ? 3.399 -4.284 15.152 1.00 85.44 92 ASN A C 1
ATOM 789 O O . ASN A 1 92 ? 3.496 -3.541 16.125 1.00 85.44 92 ASN A O 1
ATOM 793 N N . ASP A 1 93 ? 4.457 -4.718 14.463 1.00 84.06 93 ASP A N 1
ATOM 794 C CA . ASP A 1 93 ? 5.847 -4.381 14.809 1.00 84.06 93 ASP A CA 1
ATOM 795 C C . ASP A 1 93 ? 6.078 -2.858 14.797 1.00 84.06 93 ASP A C 1
ATOM 797 O O . ASP A 1 93 ? 6.709 -2.298 15.701 1.00 84.06 93 ASP A O 1
ATOM 801 N N . ILE A 1 94 ? 5.512 -2.156 13.808 1.00 79.56 94 ILE A N 1
ATOM 802 C CA . ILE A 1 94 ? 5.572 -0.689 13.719 1.00 79.56 94 ILE A CA 1
ATOM 803 C C . ILE A 1 94 ? 4.835 -0.046 14.901 1.00 79.56 94 ILE A C 1
ATOM 805 O O . ILE A 1 94 ? 5.375 0.859 15.537 1.00 79.56 94 ILE A O 1
ATOM 809 N N . LYS A 1 95 ? 3.631 -0.520 15.254 1.00 80.62 95 LYS A N 1
ATOM 810 C CA . LYS A 1 95 ? 2.906 -0.014 16.436 1.00 80.62 95 LYS A CA 1
ATOM 811 C C . LYS A 1 95 ? 3.698 -0.216 17.713 1.00 80.62 95 LYS A C 1
ATOM 813 O O . LYS A 1 95 ? 3.798 0.716 18.504 1.00 80.62 95 LYS A O 1
ATOM 818 N N . GLU A 1 96 ? 4.227 -1.417 17.929 1.00 80.50 96 GLU A N 1
ATOM 819 C CA . GLU A 1 96 ? 5.030 -1.730 19.112 1.00 80.50 96 GLU A CA 1
ATOM 820 C C . GLU A 1 96 ? 6.233 -0.787 19.206 1.00 80.50 96 GLU A C 1
ATOM 822 O O . GLU A 1 96 ? 6.449 -0.180 20.255 1.00 80.50 96 GLU A O 1
ATOM 827 N N . SER A 1 97 ? 6.913 -0.544 18.083 1.00 74.56 97 SER A N 1
ATOM 828 C CA . SER A 1 97 ? 8.023 0.410 17.999 1.00 74.56 97 SER A CA 1
ATOM 829 C C . SER A 1 97 ? 7.596 1.847 18.330 1.00 74.56 97 SER A C 1
ATOM 831 O O . SER A 1 97 ? 8.316 2.552 19.032 1.00 74.56 97 SER A O 1
ATOM 833 N N . LEU A 1 98 ? 6.415 2.293 17.888 1.00 67.69 98 LEU A N 1
ATOM 834 C CA . LEU A 1 98 ? 5.878 3.624 18.211 1.00 67.69 98 LEU A CA 1
ATOM 835 C C . LEU A 1 98 ? 5.469 3.759 19.691 1.00 67.69 98 LEU A C 1
ATOM 837 O O . LEU A 1 98 ? 5.578 4.846 20.263 1.00 67.69 98 LEU A O 1
ATOM 841 N N . TYR A 1 99 ? 5.027 2.673 20.335 1.00 56.88 99 TYR A N 1
ATOM 842 C CA . TYR A 1 99 ? 4.682 2.663 21.761 1.00 56.88 99 TYR A CA 1
ATOM 843 C C . TYR A 1 99 ? 5.905 2.684 22.690 1.00 56.88 99 TYR A C 1
ATOM 845 O O . TYR A 1 99 ? 5.777 3.149 23.819 1.00 56.88 99 TYR A O 1
ATOM 853 N N . GLU A 1 100 ? 7.085 2.243 22.243 1.00 55.72 100 GLU A N 1
ATOM 854 C CA . GLU A 1 100 ? 8.319 2.278 23.052 1.00 55.72 100 GLU A CA 1
ATOM 855 C C . GLU A 1 100 ? 8.893 3.696 23.266 1.00 55.72 100 GLU A C 1
ATOM 857 O O . GLU A 1 100 ? 9.775 3.887 24.108 1.00 55.72 100 GLU A O 1
ATOM 862 N N . TYR A 1 101 ? 8.382 4.707 22.553 1.00 47.16 101 TYR A N 1
ATOM 863 C CA . TYR A 1 101 ? 8.810 6.108 22.670 1.00 47.16 101 TYR A CA 1
ATOM 864 C C . TYR A 1 101 ? 7.934 6.979 23.599 1.00 47.16 101 TYR A C 1
ATOM 866 O O . TYR A 1 101 ? 8.209 8.178 23.730 1.00 47.16 101 TYR A O 1
ATOM 874 N N . PHE A 1 102 ? 6.931 6.400 24.277 1.00 42.03 102 PHE A N 1
ATOM 875 C CA . PHE A 1 102 ? 6.090 7.056 25.297 1.00 42.03 102 PHE A CA 1
ATOM 876 C C . PHE A 1 102 ? 6.274 6.447 26.694 1.00 42.03 102 PHE A C 1
ATOM 878 O O . PHE A 1 102 ? 6.216 7.230 27.674 1.00 42.03 102 PHE A O 1
#

Radius of gyration: 13.51 Å; chains: 1; bounding box: 27×27×41 Å

Organism: NCBI:txid2502791

Foldseek 3Di:
DAPLVLLVVLLVVPDPVCLVVSLVVNLVRLLPDVVVNLVSLLPDDPSSCVSCVVSLVVSLVSCPVVCSVVSLVSQCVSCVVNVPVPSVVVSVVVVVVVVVVD

pLDDT: mean 86.06, std 9.81, range [42.03, 95.69]

Sequence (102 aa):
MLDEEKIKWMMHRWDDRWWDEDSWEINEKLSKDMYETMDFLERCTKEELDMLDSTIIDLLDDFDEQGNGEYMAFLERLADFHSDQALKDLLNDIKESLYEYF

Secondary structure (DSSP, 8-state):
---HHHHHHHHHH--TTTHHHHHHHHHHHHTT-HHHHHHHHHT--HHHHHHTHHHHHHHHHHTGGG-HHHHHHHHHHHHHHHT-HHHHHHHHHHHHHHHTT-